Protein AF-A0A950QLV5-F1 (afdb_monomer_lite)

Structure (mmCIF, N/CA/C/O backbone):
data_AF-A0A950QLV5-F1
#
_entry.id   AF-A0A950QLV5-F1
#
loop_
_atom_site.group_PDB
_atom_site.id
_atom_site.type_symbol
_atom_site.label_atom_id
_atom_site.label_alt_id
_atom_site.label_comp_id
_atom_site.label_asym_id
_atom_site.label_entity_id
_atom_site.label_seq_id
_atom_site.pdbx_PDB_ins_code
_atom_site.Cartn_x
_atom_site.Cartn_y
_atom_site.Cartn_z
_atom_site.occupancy
_atom_site.B_iso_or_equiv
_atom_site.auth_seq_id
_atom_site.auth_comp_id
_atom_site.auth_asym_id
_atom_site.auth_atom_id
_atom_site.pdbx_PDB_model_num
ATOM 1 N N . MET A 1 1 ? 17.175 -2.115 4.919 1.00 84.50 1 MET A N 1
ATOM 2 C CA . MET A 1 1 ? 16.659 -0.744 5.143 1.00 84.50 1 MET A CA 1
ATOM 3 C C . MET A 1 1 ? 15.131 -0.698 5.092 1.00 84.50 1 MET A C 1
ATOM 5 O O . MET A 1 1 ? 14.536 -0.385 6.113 1.00 84.50 1 MET A O 1
ATOM 9 N N . ILE A 1 2 ? 14.488 -1.136 4.001 1.00 91.06 2 ILE A N 1
ATOM 10 C CA . ILE A 1 2 ? 13.013 -1.122 3.846 1.00 91.06 2 ILE A CA 1
ATOM 11 C C . ILE A 1 2 ? 12.255 -1.884 4.952 1.00 91.06 2 ILE A C 1
ATOM 13 O O . ILE A 1 2 ? 11.263 -1.386 5.467 1.00 91.06 2 ILE A O 1
ATOM 17 N N . ALA A 1 3 ? 12.728 -3.059 5.385 1.00 93.12 3 ALA A N 1
ATOM 18 C CA . ALA A 1 3 ? 12.045 -3.819 6.443 1.00 93.12 3 ALA A CA 1
ATOM 19 C C . ALA A 1 3 ? 11.983 -3.069 7.790 1.00 93.12 3 ALA A C 1
ATOM 21 O O . ALA A 1 3 ? 10.957 -3.108 8.461 1.00 93.12 3 ALA A O 1
ATOM 22 N N . LYS A 1 4 ? 13.059 -2.355 8.158 1.00 96.81 4 LYS A N 1
ATOM 23 C CA . LYS A 1 4 ? 13.102 -1.529 9.376 1.00 96.81 4 LYS A CA 1
ATOM 24 C C . LYS A 1 4 ? 12.167 -0.326 9.252 1.00 96.81 4 LYS A C 1
ATOM 26 O O . LYS A 1 4 ? 11.412 -0.057 10.175 1.00 96.81 4 LYS A O 1
ATOM 31 N N . PHE A 1 5 ? 12.168 0.335 8.093 1.00 96.44 5 PHE A N 1
ATOM 32 C CA . PHE A 1 5 ? 11.234 1.423 7.798 1.00 96.44 5 PHE A CA 1
ATOM 33 C C . PHE A 1 5 ? 9.774 0.968 7.938 1.00 96.44 5 PHE A C 1
ATOM 35 O O . PHE A 1 5 ? 8.997 1.602 8.641 1.00 96.44 5 PHE A O 1
ATOM 42 N N . ASN A 1 6 ? 9.421 -0.179 7.351 1.00 96.50 6 ASN A N 1
ATOM 43 C CA . ASN A 1 6 ? 8.066 -0.724 7.443 1.00 96.50 6 ASN A CA 1
ATOM 44 C C . ASN A 1 6 ? 7.674 -1.090 8.880 1.00 96.50 6 ASN A C 1
ATOM 46 O O . ASN A 1 6 ? 6.516 -0.918 9.249 1.00 96.50 6 ASN A O 1
ATOM 50 N N . ALA A 1 7 ? 8.619 -1.578 9.691 1.00 97.12 7 ALA A N 1
ATOM 51 C CA . ALA A 1 7 ? 8.373 -1.869 11.100 1.00 97.12 7 ALA A CA 1
ATOM 52 C C . ALA A 1 7 ? 8.041 -0.594 11.891 1.00 97.12 7 ALA A C 1
ATOM 54 O O . ALA A 1 7 ? 7.042 -0.574 12.607 1.00 97.12 7 ALA A O 1
ATOM 55 N N . VAL A 1 8 ? 8.814 0.480 11.691 1.00 98.19 8 VAL A N 1
ATOM 56 C CA . VAL A 1 8 ? 8.551 1.792 12.307 1.00 98.19 8 VAL A CA 1
ATOM 57 C C . VAL A 1 8 ? 7.219 2.362 11.817 1.00 98.19 8 VAL A C 1
ATOM 59 O O . VAL A 1 8 ? 6.386 2.743 12.628 1.00 98.19 8 VAL A O 1
ATOM 62 N N . ALA A 1 9 ? 6.945 2.336 10.509 1.00 97.88 9 ALA A N 1
ATOM 63 C CA . ALA A 1 9 ? 5.674 2.814 9.962 1.00 97.88 9 ALA A CA 1
ATOM 64 C C . ALA A 1 9 ? 4.463 2.062 10.548 1.00 97.88 9 ALA A C 1
ATOM 66 O O . ALA A 1 9 ? 3.440 2.672 10.864 1.00 97.88 9 ALA A O 1
ATOM 67 N N . ALA A 1 10 ? 4.581 0.743 10.735 1.00 98.06 10 ALA A N 1
ATOM 68 C CA . ALA A 1 10 ? 3.548 -0.072 11.368 1.00 98.06 10 ALA A CA 1
ATOM 69 C C . ALA A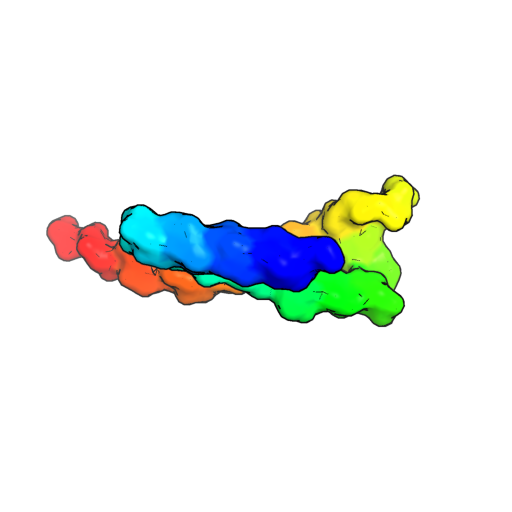 1 10 ? 3.382 0.236 12.863 1.00 98.06 10 ALA A C 1
ATOM 71 O O . ALA A 1 10 ? 2.275 0.137 13.391 1.00 98.06 10 ALA A O 1
ATOM 72 N N . GLU A 1 11 ? 4.462 0.582 13.561 1.00 98.44 11 GLU A N 1
ATOM 73 C CA . GLU A 1 11 ? 4.411 1.026 14.951 1.00 98.44 11 GLU A CA 1
ATOM 74 C C . GLU A 1 11 ? 3.720 2.381 15.091 1.00 98.44 11 GLU A C 1
ATOM 76 O O . GLU A 1 11 ? 2.728 2.470 15.813 1.00 98.44 11 GLU A O 1
ATOM 81 N N . GLU A 1 12 ? 4.162 3.390 14.344 1.00 98.50 12 GLU A N 1
ATOM 82 C CA . GLU A 1 12 ? 3.577 4.734 14.387 1.00 98.50 12 GLU A CA 1
ATOM 83 C C . GLU A 1 12 ? 2.095 4.728 13.983 1.00 98.50 12 GLU A C 1
ATOM 85 O O . GLU A 1 12 ? 1.267 5.367 14.628 1.00 98.50 12 GLU A O 1
ATOM 90 N N . THR A 1 13 ? 1.716 3.913 12.992 1.00 98.38 13 THR A N 1
ATOM 91 C CA . THR A 1 13 ? 0.304 3.753 12.599 1.00 98.38 13 THR A CA 1
ATOM 92 C C . THR A 1 13 ? -0.548 3.196 13.745 1.00 98.38 13 THR A C 1
ATOM 94 O O . THR A 1 13 ? -1.662 3.665 13.976 1.00 98.38 13 THR A O 1
ATOM 97 N N . ARG A 1 14 ? -0.033 2.212 14.496 1.00 97.38 14 ARG A N 1
ATOM 98 C CA . ARG A 1 14 ? -0.753 1.640 15.646 1.00 97.38 14 ARG A CA 1
ATOM 99 C C . ARG A 1 14 ? -0.847 2.620 16.813 1.00 97.38 14 ARG A C 1
ATOM 101 O O . ARG A 1 14 ? -1.869 2.617 17.493 1.00 97.38 14 ARG A O 1
ATOM 108 N N . ARG A 1 15 ? 0.174 3.457 17.036 1.00 98.44 15 ARG A N 1
ATOM 109 C CA . ARG A 1 15 ? 0.186 4.464 18.116 1.00 98.44 15 ARG A CA 1
ATOM 110 C C . ARG A 1 15 ? -0.968 5.460 18.006 1.00 98.44 15 ARG A C 1
ATOM 112 O O . ARG A 1 15 ? -1.508 5.865 19.026 1.00 98.44 15 ARG A O 1
ATOM 119 N N . VAL A 1 16 ? -1.387 5.795 16.787 1.00 98.00 16 VAL A N 1
ATOM 120 C CA . VAL A 1 16 ? -2.524 6.700 16.536 1.00 98.00 16 VAL A CA 1
ATOM 121 C C . VAL A 1 16 ? -3.870 5.972 16.393 1.00 98.00 16 VAL A C 1
ATOM 123 O O . VAL A 1 16 ? -4.855 6.572 15.974 1.00 98.00 16 VAL A O 1
ATOM 126 N N . GLY A 1 17 ? -3.933 4.670 16.699 1.00 96.06 17 GLY A N 1
ATOM 127 C CA . GLY A 1 17 ? -5.159 3.871 16.589 1.00 96.06 17 GLY A CA 1
ATOM 128 C C . GLY A 1 17 ? -5.594 3.551 15.152 1.00 96.06 17 GLY A C 1
ATOM 129 O O . GLY A 1 17 ? -6.699 3.050 14.941 1.00 96.06 17 GLY A O 1
ATOM 130 N N . ALA A 1 18 ? -4.746 3.811 14.153 1.00 96.44 18 ALA A N 1
ATOM 131 C CA . ALA A 1 18 ? -5.031 3.498 12.757 1.00 96.44 18 ALA A CA 1
ATOM 132 C C . ALA A 1 18 ? -4.681 2.038 12.412 1.00 96.44 18 ALA A C 1
ATOM 134 O O . ALA A 1 18 ? -3.900 1.365 13.091 1.00 96.44 18 ALA A O 1
ATOM 135 N N . ARG A 1 19 ? -5.255 1.525 11.315 1.00 95.88 19 ARG A N 1
ATOM 136 C CA . ARG A 1 19 ? -4.957 0.176 10.808 1.00 95.88 19 ARG A CA 1
ATOM 137 C C . ARG A 1 19 ? -3.845 0.227 9.764 1.00 95.88 19 ARG A C 1
ATOM 139 O O . ARG A 1 19 ? -4.018 0.820 8.704 1.00 95.88 19 ARG A O 1
ATOM 146 N N . TYR A 1 20 ? -2.732 -0.447 10.039 1.00 97.31 20 TYR A N 1
ATOM 147 C CA . TYR A 1 20 ? -1.631 -0.597 9.087 1.00 97.31 20 TYR A CA 1
ATOM 148 C C . TYR A 1 20 ? -1.894 -1.744 8.105 1.00 97.31 20 TYR A C 1
ATOM 150 O O . TYR A 1 20 ? -2.204 -2.862 8.519 1.00 97.31 20 TYR A O 1
ATOM 158 N N . VAL A 1 21 ? -1.712 -1.488 6.808 1.00 97.38 21 VAL A N 1
ATOM 159 C CA . VAL A 1 21 ? -1.845 -2.497 5.748 1.00 97.38 21 VAL A CA 1
ATOM 160 C C . VAL A 1 21 ? -0.475 -2.776 5.135 1.00 97.38 21 VAL A C 1
ATOM 162 O O . VAL A 1 21 ? 0.083 -1.950 4.417 1.00 97.38 21 VAL A O 1
ATOM 165 N N . ASN A 1 22 ? 0.077 -3.964 5.396 1.00 96.69 22 ASN A N 1
ATOM 166 C CA . ASN A 1 22 ? 1.387 -4.344 4.871 1.00 96.69 22 ASN A CA 1
ATOM 167 C C . ASN A 1 22 ? 1.306 -4.809 3.406 1.00 96.69 22 ASN A C 1
ATOM 169 O O . ASN A 1 22 ? 1.154 -5.999 3.125 1.00 96.69 22 ASN A O 1
ATOM 173 N N . ILE A 1 23 ? 1.489 -3.880 2.468 1.00 97.06 23 ILE A N 1
ATOM 174 C CA . ILE A 1 23 ? 1.542 -4.195 1.032 1.00 97.06 23 ILE A CA 1
ATOM 175 C C . ILE A 1 23 ? 2.832 -4.923 0.612 1.00 97.06 23 ILE A C 1
ATOM 177 O O . ILE A 1 23 ? 2.856 -5.573 -0.429 1.00 97.06 23 ILE A O 1
ATOM 181 N N . THR A 1 24 ? 3.900 -4.886 1.419 1.00 95.69 24 THR A N 1
ATOM 182 C CA . THR A 1 24 ? 5.217 -5.453 1.055 1.00 95.69 24 THR A CA 1
ATOM 183 C C . THR A 1 24 ? 5.135 -6.943 0.744 1.00 95.69 24 THR A C 1
ATOM 185 O O . THR A 1 24 ? 5.822 -7.427 -0.155 1.00 95.69 24 THR A O 1
ATOM 188 N N . THR A 1 25 ? 4.284 -7.676 1.466 1.00 92.69 25 THR A N 1
ATOM 189 C CA . THR A 1 25 ? 4.097 -9.117 1.263 1.00 92.69 25 THR A CA 1
ATOM 190 C C . THR A 1 25 ? 3.623 -9.424 -0.153 1.00 92.69 25 THR A C 1
ATOM 192 O O . THR A 1 25 ? 4.207 -10.285 -0.806 1.00 92.69 25 THR A O 1
ATOM 195 N N . VAL A 1 26 ? 2.621 -8.691 -0.651 1.00 95.69 26 VAL A N 1
ATOM 196 C CA . VAL A 1 26 ? 2.111 -8.885 -2.014 1.00 95.69 26 VAL A CA 1
ATOM 197 C C . VAL A 1 26 ? 3.034 -8.254 -3.061 1.00 95.69 26 VAL A C 1
ATOM 199 O O . VAL A 1 26 ? 3.220 -8.826 -4.134 1.00 95.69 26 VAL A O 1
ATOM 202 N N . SER A 1 27 ? 3.709 -7.149 -2.727 1.00 96.44 27 SER A N 1
ATOM 203 C CA . SER A 1 27 ? 4.649 -6.484 -3.635 1.00 96.44 27 SER A CA 1
ATOM 204 C C . SER A 1 27 ? 5.857 -7.345 -4.009 1.00 96.44 27 SER A C 1
ATOM 206 O O . SER A 1 27 ? 6.359 -7.240 -5.126 1.00 96.44 27 SER A O 1
ATOM 208 N N . ARG A 1 28 ? 6.297 -8.259 -3.131 1.00 96.00 28 ARG A N 1
ATOM 209 C CA . ARG A 1 28 ? 7.397 -9.200 -3.424 1.00 96.00 28 ARG A CA 1
ATOM 210 C C . ARG A 1 28 ? 7.131 -10.101 -4.630 1.00 96.00 28 ARG A C 1
ATOM 212 O O . ARG A 1 28 ? 8.079 -10.616 -5.215 1.00 96.00 28 ARG A O 1
ATOM 219 N N . TYR A 1 29 ? 5.875 -10.281 -5.037 1.00 96.19 29 TYR A N 1
ATOM 220 C CA . TYR A 1 29 ? 5.557 -11.069 -6.225 1.00 96.19 29 TYR A CA 1
ATOM 221 C C . TYR A 1 29 ? 6.028 -10.428 -7.530 1.00 96.19 29 TYR A C 1
ATOM 223 O O . TYR A 1 29 ? 6.191 -11.161 -8.502 1.00 96.19 29 TYR A O 1
ATOM 231 N N . ALA A 1 30 ? 6.312 -9.121 -7.558 1.00 96.69 30 ALA A N 1
ATOM 232 C CA . ALA A 1 30 ? 6.885 -8.474 -8.739 1.00 96.69 30 ALA A CA 1
ATOM 233 C C . ALA A 1 30 ? 8.228 -9.089 -9.159 1.00 96.69 30 ALA A C 1
ATOM 235 O O . ALA A 1 30 ? 8.489 -9.206 -10.350 1.00 96.69 30 ALA A O 1
ATOM 236 N N . ALA A 1 31 ? 9.018 -9.605 -8.207 1.00 95.62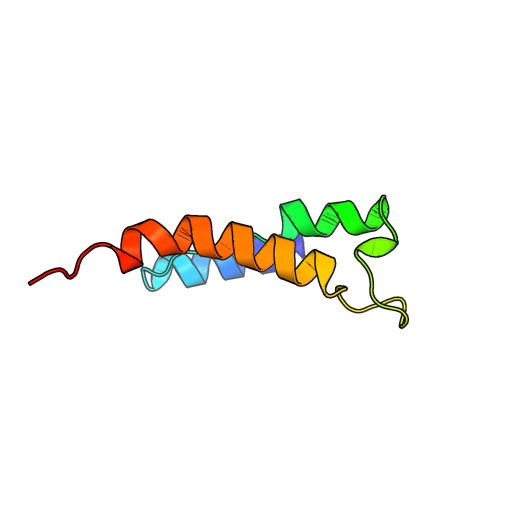 31 ALA A N 1
ATOM 237 C CA . ALA A 1 31 ? 10.290 -10.270 -8.501 1.00 95.62 31 ALA A CA 1
ATOM 238 C C . ALA A 1 31 ? 10.142 -11.517 -9.393 1.00 95.62 31 ALA A C 1
ATOM 240 O O . ALA A 1 31 ? 11.090 -11.917 -10.058 1.00 95.62 31 ALA A O 1
ATOM 241 N N . ARG A 1 32 ? 8.955 -12.137 -9.404 1.00 96.81 32 ARG A N 1
ATOM 242 C CA . ARG A 1 32 ? 8.642 -13.343 -10.190 1.00 96.81 32 ARG A CA 1
ATOM 243 C C . ARG A 1 32 ? 7.537 -13.133 -11.224 1.00 96.81 32 ARG A C 1
ATOM 245 O O . ARG A 1 32 ? 7.147 -14.077 -11.900 1.00 96.81 32 ARG A O 1
ATOM 252 N N . ASN A 1 33 ? 6.982 -11.927 -11.310 1.00 97.19 33 ASN A N 1
ATOM 253 C CA . ASN A 1 33 ? 5.906 -11.600 -12.233 1.00 97.19 33 ASN A CA 1
ATOM 254 C C . ASN A 1 33 ? 6.119 -10.187 -12.790 1.00 97.19 33 ASN A C 1
ATOM 256 O O . ASN A 1 33 ? 5.647 -9.221 -12.183 1.00 97.19 33 ASN A O 1
ATOM 260 N N . PRO A 1 34 ? 6.772 -10.067 -13.961 1.00 96.25 34 PRO A N 1
ATOM 261 C CA . PRO A 1 34 ? 7.050 -8.780 -14.593 1.00 96.25 34 PRO A CA 1
ATOM 262 C C . PRO A 1 34 ? 5.797 -7.944 -14.868 1.00 96.25 34 PRO A C 1
ATOM 264 O O . PRO A 1 34 ? 5.873 -6.724 -14.871 1.00 96.25 34 PRO A O 1
ATOM 267 N N . LYS A 1 35 ? 4.619 -8.576 -15.012 1.00 97.50 35 LYS A N 1
ATOM 268 C CA . LYS A 1 35 ? 3.340 -7.866 -15.196 1.00 97.50 35 LYS A CA 1
ATOM 269 C C . LYS A 1 35 ? 2.931 -7.030 -13.983 1.00 97.50 35 LYS A C 1
ATOM 271 O O . LYS A 1 35 ? 1.947 -6.306 -14.065 1.00 97.50 35 LYS A O 1
ATOM 276 N N . LEU A 1 36 ? 3.614 -7.185 -12.846 1.00 98.19 36 LEU A N 1
ATOM 277 C CA . LEU A 1 36 ? 3.361 -6.399 -11.645 1.00 98.19 36 LEU A CA 1
ATOM 278 C C . LEU A 1 36 ? 4.196 -5.109 -11.580 1.00 98.19 36 LEU A C 1
ATOM 280 O O . LEU A 1 36 ? 3.870 -4.248 -10.761 1.00 98.19 36 LEU A O 1
ATOM 284 N N . THR A 1 37 ? 5.172 -4.928 -12.468 1.00 98.19 37 THR A N 1
ATOM 285 C CA . THR A 1 37 ? 5.958 -3.695 -12.629 1.00 98.19 37 THR A CA 1
ATOM 286 C C . THR A 1 37 ? 5.492 -2.955 -13.887 1.00 98.19 37 THR A C 1
ATOM 288 O O . THR A 1 37 ? 5.106 -3.580 -14.874 1.00 98.19 37 THR A O 1
ATOM 291 N N . ALA A 1 38 ? 5.458 -1.627 -13.844 1.00 97.75 38 ALA A N 1
ATOM 292 C CA . ALA A 1 38 ? 5.123 -0.781 -14.982 1.00 97.75 38 ALA A CA 1
ATOM 293 C C . ALA A 1 38 ? 6.238 -0.796 -16.046 1.00 97.75 38 ALA A C 1
ATOM 295 O O . ALA A 1 38 ? 7.333 -1.319 -15.828 1.00 97.75 38 ALA A O 1
ATOM 296 N N . SER A 1 39 ? 5.964 -0.208 -17.213 1.00 96.75 39 SER A N 1
ATOM 297 C CA . SER A 1 39 ? 6.892 -0.191 -18.354 1.00 96.75 39 SER A CA 1
ATOM 298 C C . SER A 1 39 ? 8.196 0.570 -18.097 1.00 96.75 39 SER A C 1
ATOM 300 O O . SER A 1 39 ? 9.163 0.363 -18.820 1.00 96.75 39 SER A O 1
ATOM 302 N N . ASP A 1 40 ? 8.242 1.429 -17.079 1.00 96.56 40 ASP A N 1
ATOM 303 C CA . ASP A 1 40 ? 9.458 2.133 -16.649 1.00 96.56 40 ASP A CA 1
ATOM 304 C C . ASP A 1 40 ? 10.416 1.264 -15.815 1.00 96.56 40 ASP A C 1
ATOM 306 O O . ASP A 1 40 ? 11.491 1.720 -15.432 1.00 96.56 40 ASP A O 1
ATOM 310 N N . GLY A 1 41 ? 10.038 0.015 -15.520 1.00 93.88 41 GLY A N 1
ATOM 311 C CA . GLY A 1 41 ? 10.867 -0.928 -14.773 1.00 93.88 41 GLY A CA 1
ATOM 312 C C . GLY A 1 41 ? 11.021 -0.603 -13.286 1.00 93.88 41 GLY A C 1
ATOM 313 O O . GLY A 1 41 ? 11.749 -1.315 -12.593 1.00 93.88 41 GLY A O 1
ATOM 314 N N . LEU A 1 42 ? 10.333 0.425 -12.780 1.00 94.25 42 LEU A N 1
ATOM 315 C CA . LEU A 1 42 ? 10.451 0.894 -11.401 1.00 94.25 42 LEU A CA 1
ATOM 316 C C . LEU A 1 42 ? 9.103 0.906 -10.678 1.00 94.25 42 LEU A C 1
ATOM 318 O O . LEU A 1 42 ? 9.001 0.413 -9.552 1.00 94.25 42 LEU A O 1
ATOM 322 N N . HIS A 1 43 ? 8.069 1.470 -11.294 1.00 97.19 43 HIS A N 1
ATOM 323 C CA . HIS A 1 43 ? 6.806 1.713 -10.613 1.00 97.19 43 HIS A CA 1
ATOM 324 C C . HIS A 1 43 ? 5.915 0.462 -10.567 1.00 97.19 43 HIS A C 1
ATOM 326 O O . HIS A 1 43 ? 6.016 -0.431 -11.412 1.00 97.19 43 HIS A O 1
ATOM 332 N N . PRO A 1 44 ? 5.001 0.370 -9.586 1.00 98.19 44 PRO A N 1
ATOM 333 C CA . PRO A 1 44 ? 3.954 -0.642 -9.584 1.00 98.19 44 PRO A CA 1
ATOM 334 C C . PRO A 1 44 ? 3.047 -0.499 -10.811 1.00 98.19 44 PRO A C 1
ATOM 336 O O . PRO A 1 44 ? 2.590 0.588 -11.148 1.00 98.19 44 PRO A O 1
ATOM 339 N N . SER A 1 45 ? 2.728 -1.619 -11.449 1.00 98.56 45 SER A N 1
ATOM 340 C CA . SER A 1 45 ? 1.706 -1.667 -12.504 1.00 98.56 45 SER A CA 1
ATOM 341 C C . SER A 1 45 ? 0.283 -1.415 -11.960 1.00 98.56 45 SER A C 1
ATOM 343 O O . SER A 1 45 ? 0.031 -1.602 -10.760 1.00 98.56 45 SER A O 1
ATOM 345 N N . PRO A 1 46 ? -0.708 -1.130 -12.830 1.00 98.38 46 PRO A N 1
ATOM 346 C CA . PRO A 1 46 ? -2.123 -1.126 -12.446 1.00 98.38 46 PRO A CA 1
ATOM 347 C C . PRO A 1 46 ? -2.578 -2.433 -11.772 1.00 98.38 46 PRO A C 1
ATOM 349 O O . PRO A 1 46 ? -3.375 -2.421 -10.833 1.00 98.38 46 PRO A O 1
ATOM 352 N N . GLN A 1 47 ? -2.035 -3.575 -12.199 1.00 98.44 47 GLN A N 1
ATOM 353 C CA . GLN A 1 47 ? -2.317 -4.885 -11.616 1.00 98.44 47 GLN A CA 1
ATOM 354 C C . GLN A 1 47 ? -1.818 -4.978 -10.167 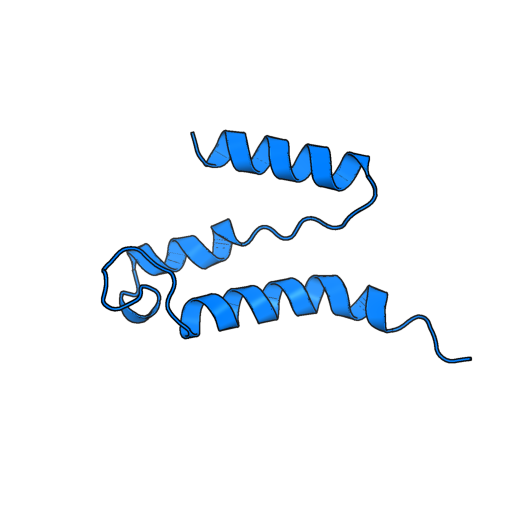1.00 98.44 47 GLN A C 1
ATOM 356 O O . GLN A 1 47 ? -2.524 -5.520 -9.310 1.00 98.44 47 GLN A O 1
ATOM 361 N N . MET A 1 48 ? -0.638 -4.418 -9.874 1.00 98.44 48 MET A N 1
ATOM 362 C CA . MET A 1 48 ? -0.112 -4.320 -8.510 1.00 98.44 48 MET A CA 1
ATOM 363 C C . MET A 1 48 ? -0.975 -3.398 -7.645 1.00 98.44 48 MET A C 1
ATOM 365 O O . MET A 1 48 ? -1.353 -3.781 -6.538 1.00 98.44 48 MET A O 1
ATOM 369 N N . HIS A 1 49 ? -1.375 -2.235 -8.164 1.00 98.44 49 HIS A N 1
ATOM 370 C CA . HIS A 1 49 ? -2.307 -1.351 -7.461 1.00 98.44 49 HIS A CA 1
ATOM 371 C C . HIS A 1 49 ? -3.638 -2.047 -7.144 1.00 98.44 49 HIS A C 1
ATOM 373 O O . HIS A 1 49 ? -4.149 -1.915 -6.033 1.00 98.44 49 HIS A O 1
ATOM 379 N N . GLY A 1 50 ? -4.164 -2.868 -8.058 1.00 98.44 50 GLY A N 1
ATOM 380 C CA . GLY A 1 50 ? -5.352 -3.685 -7.802 1.00 98.44 50 GLY A CA 1
ATOM 381 C C . GLY A 1 50 ? -5.163 -4.706 -6.671 1.00 98.44 50 GLY A C 1
ATOM 382 O O . GLY A 1 50 ? -6.087 -4.944 -5.891 1.00 98.44 50 GLY A O 1
ATOM 383 N N . LEU A 1 51 ? -3.971 -5.298 -6.540 1.00 98.25 51 LEU A N 1
ATOM 384 C CA . LEU A 1 51 ? -3.638 -6.184 -5.417 1.00 98.25 51 LEU A CA 1
ATOM 385 C C . LEU A 1 51 ? -3.596 -5.420 -4.090 1.00 98.25 51 LEU A C 1
ATOM 387 O O . LEU A 1 51 ? -4.143 -5.897 -3.094 1.00 98.25 51 LEU A O 1
ATOM 391 N N . TRP A 1 52 ? -3.000 -4.228 -4.082 1.00 98.44 52 TRP A N 1
ATOM 392 C CA . TRP A 1 52 ? -2.975 -3.364 -2.903 1.00 98.44 52 TRP A CA 1
ATOM 393 C C . TRP A 1 52 ? -4.383 -2.938 -2.495 1.00 98.44 52 TRP A C 1
ATOM 395 O O . TRP A 1 52 ? -4.747 -3.094 -1.333 1.00 98.44 52 TRP A O 1
ATOM 405 N N . ALA A 1 53 ? -5.204 -2.494 -3.448 1.00 98.12 53 ALA A N 1
ATOM 406 C CA . ALA A 1 53 ? -6.581 -2.084 -3.199 1.00 98.12 53 ALA A CA 1
ATOM 407 C C . ALA A 1 53 ? -7.418 -3.211 -2.577 1.00 98.12 53 ALA A C 1
ATOM 409 O O . ALA A 1 53 ? -8.138 -2.971 -1.613 1.00 98.12 53 ALA A O 1
ATOM 410 N N . ARG A 1 54 ? -7.282 -4.459 -3.052 1.00 97.62 54 ARG A N 1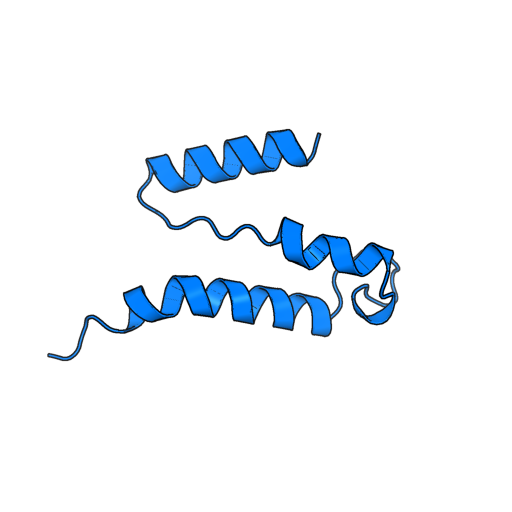
ATOM 411 C CA . ARG A 1 54 ? -7.969 -5.620 -2.451 1.00 97.62 54 ARG A CA 1
ATOM 412 C C . ARG A 1 54 ? -7.540 -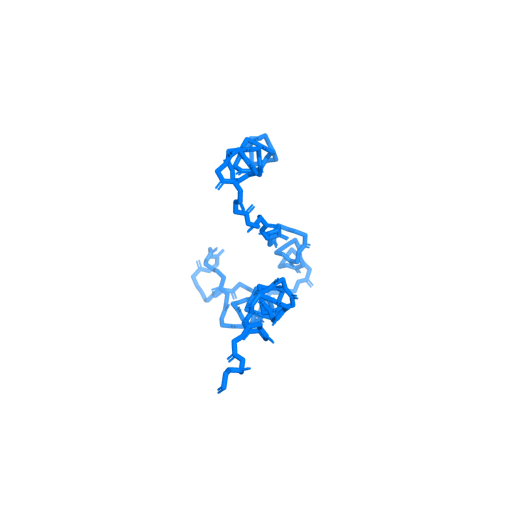5.881 -1.007 1.00 97.62 54 ARG A C 1
ATOM 414 O O . ARG A 1 54 ? -8.385 -6.177 -0.157 1.00 97.62 54 ARG A O 1
ATOM 421 N N . LEU A 1 55 ? -6.244 -5.764 -0.721 1.00 97.19 55 LEU A N 1
ATOM 422 C CA . LEU A 1 55 ? -5.719 -5.933 0.633 1.00 97.19 55 LEU A CA 1
ATOM 423 C C . LEU A 1 55 ? -6.246 -4.829 1.565 1.00 97.19 55 LEU A C 1
ATOM 425 O O . LEU A 1 55 ? -6.773 -5.128 2.634 1.00 97.19 55 LEU A O 1
ATOM 429 N N . ILE A 1 56 ? -6.185 -3.573 1.116 1.00 96.50 56 ILE A N 1
ATOM 430 C CA . ILE A 1 56 ? -6.700 -2.408 1.848 1.00 96.50 56 ILE A CA 1
ATOM 431 C C . ILE A 1 56 ? -8.203 -2.549 2.097 1.00 96.50 56 ILE A C 1
ATOM 433 O O . ILE A 1 56 ? -8.655 -2.381 3.228 1.00 96.50 56 ILE A O 1
ATOM 437 N N . TYR A 1 57 ? -8.976 -2.920 1.074 1.00 95.94 57 TYR A N 1
ATOM 438 C CA . TYR A 1 57 ? -10.417 -3.129 1.190 1.00 95.94 57 TYR A CA 1
ATOM 439 C C . TYR A 1 57 ? -10.756 -4.190 2.237 1.00 95.94 57 TYR A C 1
ATOM 441 O O . TYR A 1 57 ? -11.661 -3.988 3.038 1.00 95.94 57 TYR A O 1
ATOM 449 N N . THR A 1 58 ? -10.004 -5.290 2.301 1.00 94.94 58 THR A N 1
ATOM 450 C CA . THR A 1 58 ? -10.218 -6.334 3.317 1.00 94.94 58 THR A CA 1
ATOM 451 C C . THR A 1 58 ? -10.054 -5.787 4.739 1.00 94.94 58 THR A C 1
ATOM 453 O O . THR A 1 58 ? -10.832 -6.131 5.628 1.00 94.94 58 THR A O 1
ATOM 456 N N . THR A 1 59 ? -9.089 -4.890 4.956 1.00 94.88 59 THR A N 1
ATOM 457 C CA . THR A 1 59 ? -8.874 -4.224 6.249 1.00 94.88 59 THR A CA 1
ATOM 458 C C . THR A 1 59 ? -9.923 -3.148 6.548 1.00 94.88 59 THR A C 1
ATOM 460 O O . THR A 1 59 ? -10.322 -3.001 7.708 1.00 94.88 59 THR A O 1
ATOM 463 N N . ALA A 1 60 ? -10.360 -2.409 5.524 1.00 94.56 60 ALA A N 1
ATOM 464 C CA . ALA A 1 60 ? -11.283 -1.283 5.638 1.00 94.56 60 ALA A CA 1
ATOM 465 C C . ALA A 1 60 ? -12.756 -1.708 5.729 1.00 94.56 60 ALA A C 1
ATOM 467 O O . ALA A 1 60 ? -13.520 -1.085 6.458 1.00 94.56 60 ALA A O 1
ATOM 468 N N . ARG A 1 61 ? -13.166 -2.784 5.044 1.00 94.62 61 ARG A N 1
ATOM 469 C CA . ARG A 1 61 ? -14.568 -3.231 4.949 1.00 94.62 61 ARG A CA 1
ATOM 470 C C . ARG A 1 61 ? -15.278 -3.334 6.309 1.00 94.62 61 ARG A C 1
ATOM 472 O O . ARG A 1 61 ? -16.386 -2.817 6.403 1.00 94.62 61 ARG A O 1
ATOM 479 N N . PRO A 1 62 ? -14.686 -3.917 7.374 1.00 91.62 62 PRO A N 1
ATOM 480 C CA . PRO A 1 62 ? -15.346 -3.979 8.680 1.00 91.62 62 PRO A CA 1
ATOM 481 C C . PRO A 1 62 ? -15.531 -2.611 9.353 1.00 91.62 62 PRO A C 1
ATOM 483 O O . PRO A 1 62 ? -16.376 -2.486 10.225 1.00 91.62 62 PRO A O 1
ATOM 486 N N . ILE A 1 63 ? -14.733 -1.602 8.982 1.00 89.94 63 ILE A N 1
ATOM 487 C CA . ILE A 1 63 ? -14.844 -0.226 9.498 1.00 89.94 63 ILE A CA 1
ATOM 488 C C . ILE A 1 63 ? -15.960 0.525 8.764 1.00 89.94 63 ILE A C 1
ATOM 490 O O . ILE A 1 63 ? -16.698 1.298 9.365 1.00 89.94 63 ILE A O 1
ATOM 494 N N . LEU A 1 64 ? -16.094 0.277 7.460 1.00 86.62 64 LEU A N 1
ATOM 495 C CA . LEU A 1 64 ? -17.099 0.917 6.608 1.00 86.62 64 LEU A CA 1
ATOM 496 C C . LEU A 1 64 ? -18.532 0.434 6.907 1.00 86.62 64 LEU A C 1
ATOM 498 O O . LEU A 1 64 ? -19.486 1.110 6.541 1.00 86.62 64 LEU A O 1
ATOM 502 N N . GLY A 1 65 ? -18.687 -0.720 7.565 1.00 71.31 65 GLY A N 1
ATOM 503 C CA . GLY A 1 65 ? -19.971 -1.380 7.824 1.00 71.31 65 GLY A CA 1
ATOM 504 C C . GLY A 1 65 ? -20.662 -1.053 9.153 1.00 71.31 65 GLY A C 1
ATOM 505 O O . GLY A 1 65 ? -21.630 -1.730 9.481 1.00 71.31 65 GLY A O 1
ATOM 506 N N . THR A 1 66 ? -20.214 -0.051 9.918 1.00 5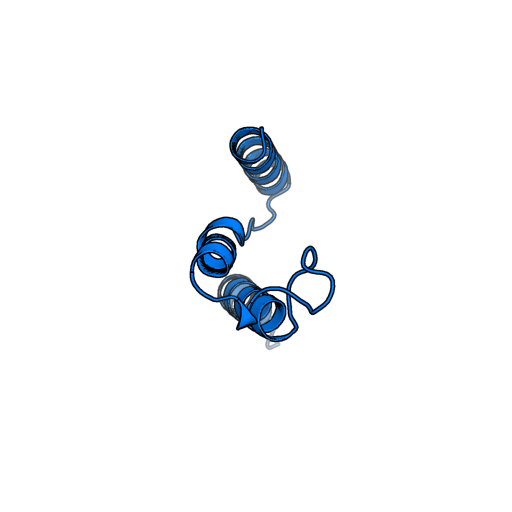9.12 66 THR A N 1
ATOM 507 C CA . THR A 1 66 ? -20.796 0.271 11.244 1.00 59.12 66 THR A CA 1
ATOM 508 C C . THR A 1 66 ? -21.446 1.656 11.316 1.00 59.12 66 THR A C 1
ATOM 510 O O . THR A 1 66 ? -21.348 2.344 12.329 1.00 59.12 66 THR A O 1
ATOM 513 N N . ARG A 1 67 ? -22.133 2.077 10.249 1.00 56.22 67 ARG A N 1
ATOM 514 C CA . ARG A 1 67 ? -23.156 3.137 10.302 1.00 56.22 67 ARG A CA 1
ATOM 515 C C . ARG A 1 67 ? -24.296 2.812 9.338 1.00 56.22 67 ARG A C 1
ATOM 517 O O . ARG A 1 67 ? -24.315 3.283 8.209 1.00 56.22 67 ARG A O 1
ATOM 524 N N . LEU A 1 68 ? -25.242 2.013 9.814 1.00 46.75 68 LEU A N 1
ATOM 525 C CA . LEU A 1 68 ? -26.632 2.091 9.376 1.00 46.75 68 LEU A CA 1
ATOM 526 C C . LEU A 1 68 ? -27.414 2.550 10.609 1.00 46.75 68 LEU A C 1
ATOM 528 O O . LEU A 1 68 ? -27.663 1.758 11.515 1.00 46.75 68 LEU A O 1
ATOM 532 N N . HIS A 1 69 ? -27.643 3.861 10.683 1.00 46.34 69 HIS A N 1
ATOM 533 C CA . HIS A 1 69 ? -28.809 4.411 11.368 1.00 46.34 69 HIS A CA 1
ATOM 534 C C . HIS A 1 69 ? -29.956 4.392 10.364 1.00 46.34 69 HIS A C 1
ATOM 536 O O . HIS A 1 69 ? -29.666 4.696 9.181 1.00 46.34 69 HIS A O 1
#

pLDDT: mean 93.32, std 11.04, range [46.34, 98.56]

Radius of gyration: 14.77 Å; chains: 1; bounding box: 46×20×36 Å

Secondary structure (DSSP, 8-state):
-HHHHHHHHHHHHHHTTPPP--THHHHGGGGG-GGGB-TTSSSBPHHHHHHHHHHHHHHHHHHHTS---

Foldseek 3Di:
DVVVVLVVVCVVCVVVVHDDQPLVVVLVCCVVPVCQADPVRPHGHPVSVVVSVVSVCVVCVVVVPPDDD

Sequence (69 aa):
MIAKFNAVAAEETRRVGARYVNITTVSRYAARNPKLTASDGLHPSPQMHGLWARLIYTTARPILGTRLH